Protein AF-A0A1N7R7Y0-F1 (afdb_monomer)

Sequence (71 aa):
MSTHSEQQPAKSKANTPKDDTEAARQSGQFGADKPSAGEQPYKRESDKTPNRKGAEFEEGGQYPGKRPDGN

Solvent-accessible surface area (backbone atoms only — not comparable to full-atom values): 5220 Å² total; per-residue (Å²): 142,82,82,81,79,80,77,70,80,78,75,81,66,87,80,60,88,71,54,71,72,61,50,58,74,60,67,65,67,87,67,71,86,58,77,59,96,80,66,72,79,85,79,54,79,68,78,78,51,82,53,91,89,36,66,45,72,35,95,89,34,72,42,99,84,62,74,78,83,82,132

Foldseek 3Di:
DDDPPPPDPDPDPPPPDDDPVRVVVVVPPVCPPDDDPPDDPDDDPVNVDPDPVDQLPDDVRDDVPDDPDDD

Radius of gyration: 26.39 Å; Cα contacts (8 Å, |Δi|>4): 12; chains: 1; bounding box: 65×52×49 Å

Structure (mmCIF, N/CA/C/O backbone):
data_AF-A0A1N7R7Y0-F1
#
_entry.id   AF-A0A1N7R7Y0-F1
#
loop_
_atom_site.group_PDB
_atom_site.id
_atom_site.type_symbol
_atom_site.label_atom_id
_atom_site.label_alt_id
_atom_site.label_comp_id
_atom_site.label_asym_id
_atom_site.label_entity_id
_atom_site.label_seq_id
_atom_site.pdbx_PDB_ins_co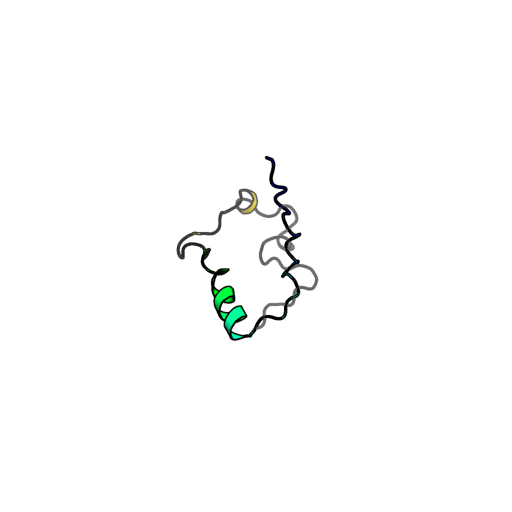de
_atom_site.Cartn_x
_atom_site.Cartn_y
_atom_site.Cartn_z
_atom_site.occupancy
_atom_site.B_iso_or_equiv
_atom_site.auth_seq_id
_atom_site.auth_comp_id
_atom_site.auth_asym_id
_atom_site.auth_atom_id
_atom_site.pdbx_PDB_model_num
ATOM 1 N N . MET A 1 1 ? -46.169 33.703 29.843 1.00 45.59 1 MET A N 1
ATOM 2 C CA . MET A 1 1 ? -45.990 32.492 29.015 1.00 45.59 1 MET A CA 1
ATOM 3 C C . MET A 1 1 ? -44.727 32.673 28.189 1.00 45.59 1 MET A C 1
ATOM 5 O O . MET A 1 1 ? -44.764 33.463 27.261 1.00 45.59 1 MET A O 1
ATOM 9 N N . SER A 1 2 ? -43.621 32.044 28.592 1.00 45.97 2 SER A N 1
ATOM 10 C CA . SER A 1 2 ? -42.522 31.596 27.717 1.00 45.97 2 SER A CA 1
ATOM 11 C C . SER A 1 2 ? -41.520 30.846 28.589 1.00 45.97 2 SER A C 1
ATOM 13 O O . SER A 1 2 ? -40.847 31.430 29.431 1.00 45.97 2 SER A O 1
ATOM 15 N N . THR A 1 3 ? -41.523 29.526 28.458 1.00 52.00 3 THR A N 1
ATOM 16 C CA . THR A 1 3 ? -40.648 28.599 29.171 1.00 52.00 3 THR A CA 1
ATOM 17 C C . THR A 1 3 ? -39.240 28.681 28.591 1.00 52.00 3 THR A C 1
ATOM 19 O O . THR A 1 3 ? -39.046 28.401 27.409 1.00 52.00 3 THR A O 1
ATOM 22 N N . HIS A 1 4 ? -38.255 29.035 29.415 1.00 47.03 4 HIS A N 1
ATOM 23 C CA . HIS A 1 4 ? -36.849 28.849 29.081 1.00 47.03 4 HIS A CA 1
ATOM 24 C C . HIS A 1 4 ? -36.552 27.346 29.071 1.00 47.03 4 HIS A C 1
ATOM 26 O O . HIS A 1 4 ? -36.512 26.707 30.117 1.00 47.03 4 HIS A O 1
ATOM 32 N N . SER A 1 5 ? -36.379 26.757 27.888 1.00 53.50 5 SER A N 1
ATOM 33 C CA . SER A 1 5 ? -35.778 25.429 27.775 1.00 53.50 5 SER A CA 1
ATOM 34 C C . SER A 1 5 ? -34.277 25.569 28.006 1.00 53.50 5 SER A C 1
ATOM 36 O O . SER A 1 5 ? -33.518 25.826 27.075 1.00 53.50 5 SER A O 1
ATOM 38 N N . GLU A 1 6 ? -33.851 25.424 29.260 1.00 53.41 6 GLU A N 1
ATOM 39 C CA . GLU A 1 6 ? -32.449 25.213 29.616 1.00 53.41 6 GLU A CA 1
ATOM 40 C C . GLU A 1 6 ? -31.979 23.888 29.004 1.00 53.41 6 GLU A C 1
ATOM 42 O O . GLU A 1 6 ? -32.118 22.810 29.584 1.00 53.41 6 GLU A O 1
ATOM 47 N N . GLN A 1 7 ? -31.420 23.954 27.796 1.00 55.16 7 GLN A N 1
ATOM 48 C CA . GLN A 1 7 ? -30.594 22.876 27.268 1.00 55.16 7 GLN A CA 1
ATOM 49 C C . GLN A 1 7 ? -29.302 22.846 28.085 1.00 55.16 7 GLN A C 1
ATOM 51 O O . GLN A 1 7 ? -28.347 23.571 27.817 1.00 55.16 7 GLN A O 1
ATOM 56 N N . GLN A 1 8 ? -29.307 22.020 29.130 1.00 57.19 8 GLN A N 1
ATOM 57 C CA . GLN A 1 8 ? -28.113 21.656 29.884 1.00 57.19 8 GLN A CA 1
ATOM 58 C C . GLN A 1 8 ? -26.998 21.244 28.902 1.00 57.19 8 GLN A C 1
ATOM 60 O O . GLN A 1 8 ? -27.260 20.429 28.011 1.00 57.19 8 GLN A O 1
ATOM 65 N N . PRO A 1 9 ? -25.762 21.759 29.042 1.00 56.88 9 PRO A N 1
ATOM 66 C CA . PRO A 1 9 ? -24.658 21.346 28.188 1.00 56.88 9 PRO A CA 1
ATOM 67 C C . PRO A 1 9 ? -24.434 19.845 28.377 1.00 56.88 9 PRO A C 1
ATOM 69 O O . PRO A 1 9 ? -24.140 19.380 29.482 1.00 56.88 9 PRO A O 1
ATOM 72 N N . ALA A 1 10 ? -24.613 19.069 27.307 1.00 63.47 10 ALA A N 1
ATOM 73 C CA . ALA A 1 10 ? -24.362 17.637 27.335 1.00 63.47 10 ALA A CA 1
ATOM 74 C C . ALA A 1 10 ? -22.905 17.411 27.762 1.00 63.47 10 ALA A C 1
ATOM 76 O O . ALA A 1 10 ? -21.967 17.780 27.056 1.00 63.47 10 ALA A O 1
ATOM 77 N N . LYS A 1 11 ? -22.708 16.844 28.956 1.00 61.75 11 LYS A N 1
ATOM 78 C CA . LYS A 1 11 ? -21.379 16.511 29.474 1.00 61.75 11 LYS A CA 1
ATOM 79 C C . LYS A 1 11 ? -20.688 15.589 28.466 1.00 61.75 11 LYS A C 1
ATOM 81 O O . LYS A 1 11 ? -21.244 14.552 28.105 1.00 61.75 11 LYS A O 1
ATOM 86 N N . SER A 1 12 ? -19.491 15.970 28.018 1.00 65.38 12 SER A N 1
ATOM 87 C CA . SER A 1 12 ? -18.672 15.157 27.116 1.00 65.38 12 SER A CA 1
ATOM 88 C C . SER A 1 12 ? -18.440 13.775 27.731 1.00 65.38 12 SER A C 1
ATOM 90 O O . SER A 1 12 ? -17.805 13.643 28.776 1.00 65.38 12 SER A O 1
ATOM 92 N N . LYS A 1 13 ? -18.976 12.738 27.083 1.00 67.56 13 LYS A N 1
ATOM 93 C CA . LYS A 1 13 ? -18.809 11.329 27.478 1.00 67.56 13 LYS A CA 1
ATOM 94 C C . LYS A 1 13 ? -17.526 10.705 26.918 1.00 67.56 13 LYS A C 1
ATOM 96 O O . LYS A 1 13 ? -17.329 9.503 27.056 1.00 67.56 13 LYS A O 1
ATOM 101 N N . ALA A 1 14 ? -16.662 11.500 26.280 1.00 71.50 14 ALA A N 1
ATOM 102 C CA . ALA A 1 14 ? -15.487 11.001 25.565 1.00 71.50 14 ALA A CA 1
ATOM 103 C C . ALA A 1 14 ? -14.482 10.269 26.477 1.00 71.50 14 ALA A C 1
ATOM 105 O O . ALA A 1 14 ? -13.856 9.318 26.029 1.00 71.50 14 ALA A O 1
ATOM 106 N N . ASN A 1 15 ? -14.389 10.662 27.755 1.00 68.50 15 ASN A N 1
ATOM 107 C CA . ASN A 1 15 ? -13.428 10.113 28.723 1.00 68.50 15 ASN A CA 1
ATOM 108 C C . ASN A 1 15 ? -14.089 9.372 29.897 1.00 68.50 15 ASN A C 1
ATOM 110 O O . ASN A 1 15 ? -13.467 9.194 30.941 1.00 68.50 15 ASN A O 1
ATOM 114 N N . THR A 1 16 ? -15.363 8.984 29.785 1.00 78.75 16 THR A N 1
ATOM 115 C CA . THR A 1 16 ? -15.982 8.151 30.825 1.00 78.75 16 THR A CA 1
ATOM 116 C C . THR A 1 16 ? -15.443 6.724 30.684 1.00 78.75 16 THR A C 1
ATOM 118 O O . THR A 1 16 ? -15.604 6.156 29.602 1.00 78.75 16 THR A O 1
ATOM 121 N N . PRO A 1 17 ? -14.812 6.139 31.724 1.00 76.19 17 PRO A N 1
ATOM 122 C CA . PRO A 1 17 ? -14.407 4.739 31.695 1.00 76.19 17 PRO A CA 1
ATOM 123 C C . PRO A 1 17 ? -15.637 3.878 31.410 1.00 76.19 17 PRO A C 1
ATOM 125 O O . PRO A 1 17 ? -16.659 4.024 32.082 1.00 76.19 17 PRO A O 1
ATOM 128 N N . LYS A 1 18 ? -15.556 3.040 30.379 1.00 74.94 18 LYS A N 1
ATOM 129 C CA . LYS A 1 18 ? -16.613 2.091 30.027 1.00 74.94 18 LYS A CA 1
ATOM 130 C C . LYS A 1 18 ? -16.233 0.721 30.561 1.00 74.94 18 LYS A C 1
ATOM 132 O O . LYS A 1 18 ? -15.054 0.382 30.579 1.00 74.94 18 LYS A O 1
ATOM 137 N N . ASP A 1 19 ? -17.236 -0.037 30.980 1.00 81.69 19 ASP A N 1
ATOM 138 C CA . ASP A 1 19 ? -17.058 -1.435 31.360 1.00 81.69 19 ASP A CA 1
ATOM 139 C C . ASP A 1 19 ? -16.662 -2.276 30.135 1.00 81.69 19 ASP A C 1
ATOM 141 O O . ASP A 1 19 ? -17.110 -1.996 29.015 1.00 81.69 19 ASP A O 1
ATOM 145 N N . ASP A 1 20 ? -15.860 -3.322 30.336 1.00 75.00 20 ASP A N 1
ATOM 146 C CA . ASP A 1 20 ? -15.375 -4.193 29.256 1.00 75.00 20 ASP A CA 1
ATOM 147 C C . ASP A 1 20 ? -16.532 -4.819 28.459 1.00 75.00 20 ASP A C 1
ATOM 149 O O . ASP A 1 20 ? -16.460 -4.961 27.234 1.00 75.00 20 ASP A O 1
ATOM 153 N N . THR A 1 21 ? -17.652 -5.110 29.127 1.00 73.69 21 THR A N 1
ATOM 154 C CA . THR A 1 21 ? -18.874 -5.626 28.492 1.00 73.69 21 THR A CA 1
ATOM 155 C C . THR A 1 21 ? -19.510 -4.593 27.561 1.00 73.69 21 THR A C 1
ATOM 157 O O . THR A 1 21 ? -20.051 -4.934 26.506 1.00 73.69 21 THR A O 1
ATOM 160 N N . GLU A 1 22 ? -19.473 -3.317 27.944 1.00 74.00 22 GLU A N 1
ATOM 161 C CA . GLU A 1 22 ? -20.027 -2.207 27.165 1.00 74.00 22 GLU A CA 1
ATOM 162 C C . GLU A 1 22 ? -19.123 -1.868 25.973 1.00 74.00 22 GLU A C 1
ATOM 164 O O . GLU A 1 22 ? -19.620 -1.641 24.867 1.00 74.00 22 GLU A O 1
ATOM 169 N N . ALA A 1 23 ? -17.803 -1.923 26.162 1.00 73.06 23 ALA A N 1
ATOM 170 C CA . ALA A 1 23 ? -16.820 -1.758 25.096 1.00 73.06 23 ALA A CA 1
ATOM 171 C C . ALA A 1 23 ? -16.919 -2.879 24.044 1.00 73.06 23 ALA A C 1
ATOM 173 O O . ALA A 1 23 ? -16.922 -2.599 22.842 1.00 73.06 23 ALA A O 1
ATOM 174 N N . ALA A 1 24 ? -17.089 -4.133 24.475 1.00 71.88 24 ALA A N 1
ATOM 175 C CA . ALA A 1 24 ? -17.237 -5.285 23.582 1.00 71.88 24 ALA A CA 1
ATOM 176 C C . ALA A 1 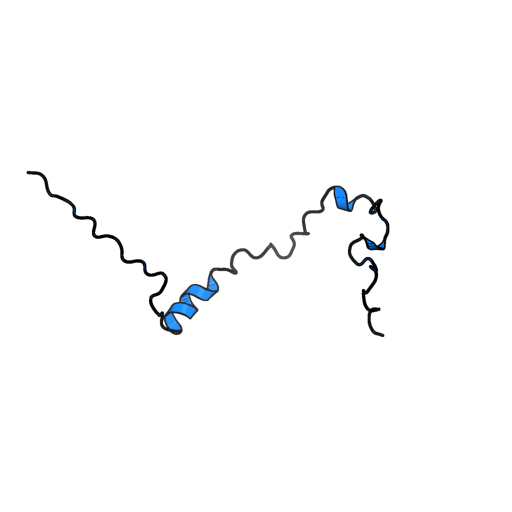24 ? -18.500 -5.211 22.703 1.00 71.88 24 ALA A C 1
ATOM 178 O O . ALA A 1 24 ? -18.488 -5.634 21.550 1.00 71.88 24 ALA A O 1
ATOM 179 N N . ARG A 1 25 ? -19.593 -4.625 23.207 1.00 73.75 25 ARG A N 1
ATOM 180 C CA . ARG A 1 25 ? -20.825 -4.420 22.418 1.00 73.75 25 ARG A CA 1
ATOM 181 C C . ARG A 1 25 ? -20.662 -3.379 21.308 1.00 73.75 25 ARG A C 1
ATOM 183 O O . ARG A 1 25 ? -21.433 -3.398 20.354 1.00 73.75 25 ARG A O 1
ATOM 190 N N . GLN A 1 26 ? -19.680 -2.483 21.421 1.00 69.75 26 GLN A N 1
ATOM 191 C CA . GLN A 1 26 ? -19.394 -1.444 20.425 1.00 69.75 26 GLN A CA 1
ATOM 192 C C . GLN A 1 26 ? -18.268 -1.836 19.454 1.00 69.75 26 GLN A C 1
ATOM 194 O O . GLN A 1 26 ? -18.156 -1.246 18.380 1.00 69.75 26 GLN A O 1
ATOM 199 N N . SER A 1 27 ? -17.448 -2.837 19.790 1.00 66.56 27 SER A N 1
ATOM 200 C CA . SER A 1 27 ? -16.247 -3.195 19.021 1.00 66.56 27 SER A CA 1
ATOM 201 C C . SER A 1 27 ? -16.521 -3.960 17.718 1.00 66.56 27 SER A C 1
ATOM 203 O O . SER A 1 27 ? -15.627 -4.077 16.884 1.00 66.56 27 SER A O 1
ATOM 205 N N . GLY A 1 28 ? -17.748 -4.439 17.490 1.00 63.72 28 GLY A N 1
ATOM 206 C CA . GLY A 1 28 ? -18.104 -5.209 16.291 1.00 63.72 28 GLY A CA 1
ATOM 207 C C . GLY A 1 28 ? -18.512 -4.384 15.064 1.00 63.72 28 GLY A C 1
ATOM 208 O O . GLY A 1 28 ? -18.615 -4.937 13.971 1.00 63.72 28 GLY A O 1
ATOM 209 N N . GLN A 1 29 ? -18.762 -3.078 15.211 1.00 66.62 29 GLN A N 1
ATOM 210 C CA . GLN A 1 29 ? -19.420 -2.301 14.151 1.00 66.62 29 GLN A CA 1
ATOM 211 C C . GLN A 1 29 ? -18.471 -1.815 13.043 1.00 66.62 29 GLN A C 1
ATOM 213 O O . GLN A 1 29 ? -18.908 -1.578 11.922 1.00 66.62 29 GLN A O 1
ATOM 218 N N . PHE A 1 30 ? -17.166 -1.738 13.311 1.00 66.38 30 PHE A N 1
ATOM 219 C CA . PHE A 1 30 ? -16.171 -1.224 12.357 1.00 66.38 30 PHE A CA 1
ATOM 220 C C . PHE A 1 30 ? -15.753 -2.222 11.262 1.00 66.38 30 PHE A C 1
ATOM 222 O O . PHE A 1 30 ? -14.917 -1.897 10.427 1.00 66.38 30 PHE A O 1
ATOM 229 N N . GLY A 1 31 ? -16.316 -3.435 11.251 1.00 62.44 31 GLY A N 1
ATOM 230 C CA . GLY A 1 31 ? -15.983 -4.490 10.286 1.00 62.44 31 GLY A CA 1
ATOM 231 C C . GLY A 1 31 ? -17.141 -4.912 9.381 1.00 62.44 31 GLY A C 1
ATOM 232 O O . GLY A 1 31 ? -17.081 -6.012 8.828 1.00 62.44 31 GLY A O 1
ATOM 233 N N . ALA A 1 32 ? -18.214 -4.117 9.294 1.00 64.56 32 ALA A N 1
ATOM 234 C CA . ALA A 1 32 ? -19.348 -4.392 8.406 1.00 64.56 32 ALA A CA 1
ATOM 235 C C . ALA A 1 32 ? -19.064 -3.973 6.954 1.00 64.56 32 ALA A C 1
ATOM 237 O O . ALA A 1 32 ? -19.496 -4.662 6.033 1.00 64.56 32 ALA A O 1
ATOM 238 N N . ASP A 1 33 ? -18.250 -2.932 6.759 1.00 70.94 33 ASP A N 1
ATOM 239 C CA . ASP A 1 33 ? -17.759 -2.496 5.449 1.00 70.94 33 ASP A CA 1
ATOM 240 C C . ASP A 1 33 ? -16.581 -3.379 5.013 1.00 70.94 33 ASP A C 1
ATOM 242 O O . ASP A 1 33 ? -15.441 -2.936 4.863 1.00 70.94 33 ASP A O 1
ATOM 246 N N . LYS A 1 34 ? -16.828 -4.684 4.882 1.00 67.19 34 LYS A N 1
ATOM 247 C CA . LYS A 1 34 ?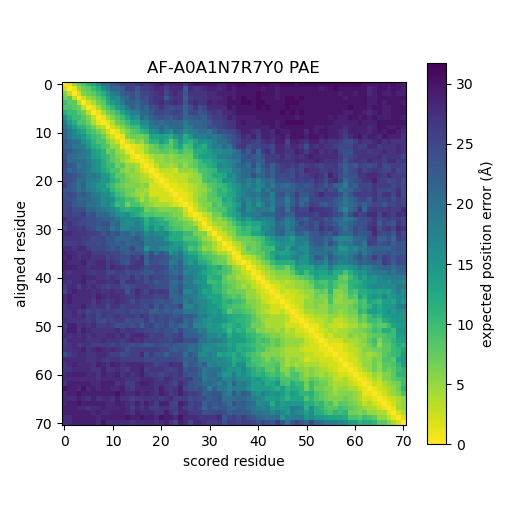 -15.868 -5.568 4.218 1.00 67.19 34 LYS A CA 1
ATOM 248 C C . LYS A 1 34 ? -16.039 -5.379 2.715 1.00 67.19 34 LYS A C 1
ATOM 250 O O . LYS A 1 34 ? -17.179 -5.435 2.251 1.00 67.19 34 LYS A O 1
ATOM 255 N N . PRO A 1 35 ? -14.946 -5.197 1.953 1.00 68.25 35 PRO A N 1
ATOM 256 C CA . PRO A 1 35 ? -15.038 -5.251 0.504 1.00 68.25 35 PRO A CA 1
ATOM 257 C C . PRO A 1 35 ? -15.657 -6.592 0.108 1.00 68.25 35 PRO A C 1
ATOM 259 O O . PRO A 1 35 ? -15.415 -7.621 0.756 1.00 68.25 35 PRO A O 1
ATOM 262 N N . SER A 1 36 ? -16.487 -6.581 -0.929 1.00 73.94 36 SER A N 1
ATOM 263 C CA . SER A 1 36 ? -17.125 -7.798 -1.417 1.00 73.94 36 SER A CA 1
ATOM 264 C C . SER A 1 36 ? -16.023 -8.794 -1.780 1.00 73.94 36 SER A C 1
ATOM 266 O O . SER A 1 36 ? -15.052 -8.423 -2.435 1.00 73.94 3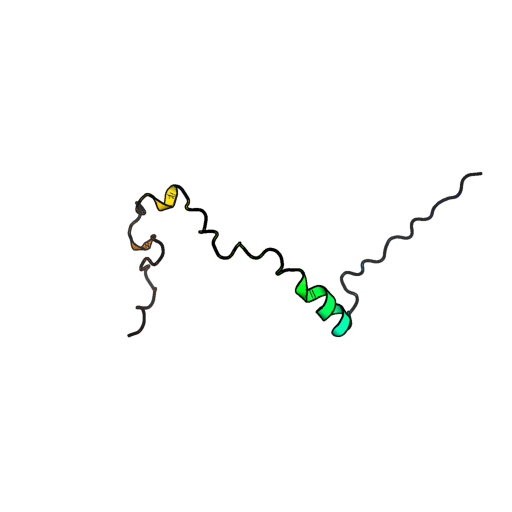6 SER A O 1
ATOM 268 N N . ALA A 1 37 ? -16.151 -10.067 -1.396 1.00 70.62 37 ALA A N 1
ATOM 269 C CA . ALA A 1 37 ? -15.094 -11.075 -1.580 1.00 70.62 37 ALA A CA 1
ATOM 270 C C . ALA A 1 37 ? -14.688 -11.341 -3.054 1.00 70.62 37 ALA A C 1
ATOM 272 O O . ALA A 1 37 ? -13.790 -12.138 -3.310 1.00 70.62 37 ALA A O 1
ATOM 273 N N . GLY A 1 38 ? -15.340 -10.687 -4.020 1.00 66.44 38 GLY A N 1
ATOM 274 C CA . GLY A 1 38 ? -15.002 -10.713 -5.443 1.00 66.44 38 GLY A CA 1
ATOM 275 C C . GLY A 1 38 ? -14.670 -9.346 -6.049 1.00 66.44 38 GLY A C 1
ATOM 276 O O . GLY A 1 38 ? -14.425 -9.279 -7.253 1.00 66.44 38 GLY A O 1
ATOM 277 N N . GLU A 1 39 ? -14.659 -8.262 -5.269 1.00 72.00 39 GLU A N 1
ATOM 278 C CA . GLU A 1 39 ? -14.249 -6.949 -5.767 1.00 72.00 39 GLU A CA 1
ATOM 279 C C . GLU A 1 39 ? -12.735 -6.937 -5.950 1.00 72.00 39 GLU A C 1
ATOM 281 O O . GLU A 1 39 ? -11.953 -6.878 -5.002 1.00 72.00 39 GLU A O 1
ATOM 286 N N . GLN A 1 40 ? -12.321 -7.029 -7.213 1.00 73.56 40 GLN A N 1
ATOM 287 C CA . GLN A 1 40 ? -10.942 -6.767 -7.583 1.00 73.56 40 GLN A CA 1
ATOM 288 C C . GLN A 1 40 ? -10.603 -5.320 -7.205 1.00 73.56 40 GLN A C 1
ATOM 290 O O . GLN A 1 40 ? -11.423 -4.425 -7.442 1.00 73.56 40 GLN A O 1
ATOM 295 N N . PRO A 1 41 ? -9.408 -5.065 -6.650 1.00 74.38 41 PRO A N 1
ATOM 296 C CA . PRO A 1 41 ? -8.979 -3.707 -6.366 1.00 74.38 41 PRO A CA 1
ATOM 297 C C . PRO A 1 41 ? -9.037 -2.868 -7.645 1.00 74.38 41 PRO A C 1
ATOM 299 O O . PRO A 1 41 ? -8.671 -3.326 -8.733 1.00 74.38 41 PRO A O 1
ATOM 302 N N . TYR A 1 42 ? -9.520 -1.632 -7.513 1.00 78.19 42 TYR A N 1
ATOM 303 C CA . TYR A 1 42 ? -9.581 -0.696 -8.627 1.00 78.19 42 TYR A CA 1
ATOM 304 C C . TYR A 1 42 ? -8.171 -0.460 -9.181 1.00 78.19 42 TYR A C 1
ATOM 306 O O . TYR A 1 42 ? -7.300 0.063 -8.483 1.00 78.19 42 TYR A O 1
ATOM 314 N N . LYS A 1 43 ? -7.949 -0.844 -10.442 1.00 80.06 43 LYS A N 1
ATOM 315 C CA . LYS A 1 43 ? -6.681 -0.614 -11.142 1.00 80.06 43 LYS A CA 1
ATOM 316 C C . LYS A 1 43 ? -6.606 0.844 -11.566 1.00 80.06 43 LYS A C 1
ATOM 318 O O . LYS A 1 43 ? -7.498 1.337 -12.259 1.00 80.06 43 LYS A O 1
ATOM 323 N N . ARG A 1 44 ? -5.543 1.535 -11.173 1.00 81.00 44 ARG A N 1
ATOM 324 C CA . ARG A 1 44 ? -5.308 2.919 -11.590 1.00 81.00 44 ARG A CA 1
ATOM 325 C C . ARG A 1 44 ? -4.728 2.929 -12.999 1.00 81.00 44 ARG A C 1
ATOM 327 O O . ARG A 1 44 ? -4.040 2.002 -13.414 1.00 81.00 44 ARG A O 1
ATOM 334 N N . GLU A 1 45 ? -4.949 4.018 -13.729 1.00 80.69 45 GLU A N 1
ATOM 335 C CA . GLU A 1 45 ? -4.355 4.211 -15.062 1.00 80.69 45 GLU A CA 1
ATOM 336 C C . GLU A 1 45 ? -2.818 4.141 -15.035 1.00 80.69 45 GLU A C 1
ATOM 338 O O . GLU A 1 45 ? -2.205 3.658 -15.983 1.00 80.69 45 GLU A O 1
ATOM 343 N N . SER A 1 46 ? -2.198 4.549 -13.921 1.00 75.62 46 SER A N 1
ATOM 344 C CA . SER A 1 46 ? -0.755 4.425 -13.681 1.00 75.62 46 SER A CA 1
ATOM 345 C C . SER A 1 46 ? -0.250 2.988 -13.721 1.00 75.62 46 SER A C 1
ATOM 347 O O . SER A 1 46 ? 0.894 2.761 -14.096 1.00 75.62 46 SER A O 1
ATOM 349 N N . ASP A 1 47 ? -1.099 2.025 -13.368 1.00 78.44 47 ASP A N 1
ATOM 350 C CA . ASP A 1 47 ? -0.723 0.618 -13.250 1.00 78.44 47 ASP A CA 1
ATOM 351 C C . ASP A 1 47 ? -0.635 -0.052 -14.639 1.00 78.44 47 ASP A C 1
ATOM 353 O O . ASP A 1 47 ? -0.171 -1.182 -14.765 1.00 78.44 47 ASP A O 1
ATOM 357 N N . LYS A 1 48 ? -1.068 0.639 -15.709 1.00 82.88 48 LYS A N 1
ATOM 358 C CA . LYS A 1 48 ? -0.973 0.162 -17.101 1.00 82.88 48 LYS A CA 1
ATOM 359 C C . LYS A 1 48 ? 0.415 0.350 -17.710 1.00 82.88 48 LYS A C 1
ATOM 361 O O . LYS A 1 48 ? 0.714 -0.276 -18.725 1.00 82.88 48 LYS A O 1
ATOM 366 N N . THR A 1 49 ? 1.234 1.241 -17.153 1.00 83.19 49 THR A N 1
ATOM 367 C CA . THR A 1 49 ? 2.538 1.594 -17.726 1.00 83.19 49 THR A CA 1
ATOM 368 C C . THR A 1 49 ? 3.659 1.353 -16.723 1.00 83.19 49 THR A C 1
ATOM 370 O O . THR A 1 49 ? 3.526 1.809 -15.588 1.00 83.19 49 THR A O 1
ATOM 373 N N . PRO A 1 50 ? 4.779 0.731 -17.139 1.00 80.81 50 PRO A N 1
ATOM 374 C CA . PRO A 1 50 ? 5.958 0.578 -16.292 1.00 80.81 50 PRO A CA 1
ATOM 375 C C . PRO A 1 50 ? 6.439 1.908 -15.714 1.00 80.81 50 PRO A C 1
ATOM 377 O O . PRO A 1 50 ? 6.287 2.974 -16.335 1.00 80.81 50 PRO A O 1
ATOM 380 N N . ASN A 1 51 ? 7.056 1.856 -14.535 1.00 79.06 51 ASN A N 1
ATOM 381 C CA . ASN A 1 51 ? 7.539 3.071 -13.895 1.00 79.06 51 ASN A CA 1
ATOM 382 C C . ASN A 1 51 ? 8.741 3.635 -14.669 1.00 79.06 51 ASN A C 1
ATOM 384 O O . ASN A 1 51 ? 9.800 3.020 -14.759 1.00 79.06 51 ASN A O 1
ATOM 388 N N . ARG A 1 52 ? 8.607 4.863 -15.186 1.00 84.75 52 ARG A N 1
ATOM 389 C CA . ARG A 1 52 ? 9.665 5.540 -15.963 1.00 84.75 52 ARG A CA 1
ATOM 390 C C . ARG A 1 52 ? 10.949 5.800 -15.173 1.00 84.75 52 ARG A C 1
ATOM 392 O O . ARG A 1 52 ? 11.969 6.105 -15.781 1.00 84.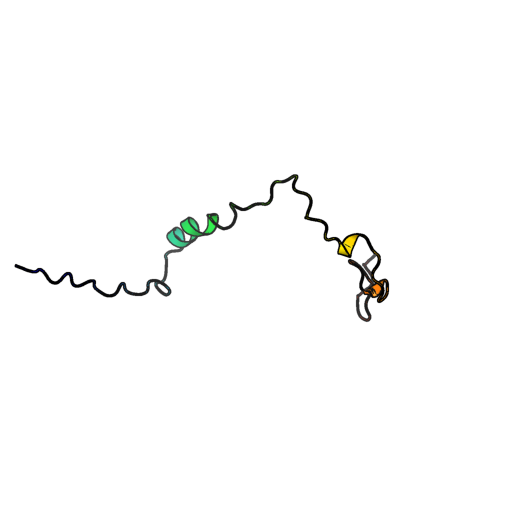75 52 ARG A O 1
ATOM 399 N N . LYS A 1 53 ? 10.891 5.747 -13.840 1.00 82.94 53 LYS A N 1
ATOM 400 C CA . LYS A 1 53 ? 12.042 5.980 -12.961 1.00 82.94 53 LYS A CA 1
ATOM 401 C C . LYS A 1 53 ? 12.898 4.729 -12.740 1.00 82.94 53 LYS A C 1
ATOM 403 O O . LYS A 1 53 ? 13.980 4.873 -12.190 1.00 82.94 53 LYS A O 1
ATOM 408 N N . GLY A 1 54 ? 12.443 3.548 -13.169 1.00 79.38 54 GLY A N 1
ATOM 409 C CA . GLY A 1 54 ? 13.159 2.280 -13.000 1.00 79.38 54 GLY A CA 1
ATOM 410 C C . GLY A 1 54 ? 12.361 1.236 -12.217 1.00 79.38 54 GLY A C 1
ATOM 411 O O . GLY A 1 54 ? 11.421 1.567 -11.490 1.00 79.38 54 GLY A O 1
ATOM 412 N N . ALA A 1 55 ? 12.757 -0.031 -12.367 1.00 78.81 55 ALA A N 1
ATOM 413 C CA . ALA A 1 55 ? 12.083 -1.188 -11.770 1.00 78.81 55 ALA A CA 1
ATOM 414 C C . ALA A 1 55 ? 12.130 -1.192 -10.231 1.00 78.81 55 ALA A C 1
ATOM 416 O O . ALA A 1 55 ? 11.250 -1.751 -9.584 1.00 78.81 55 ALA A O 1
ATOM 417 N N . GLU A 1 56 ? 13.110 -0.523 -9.617 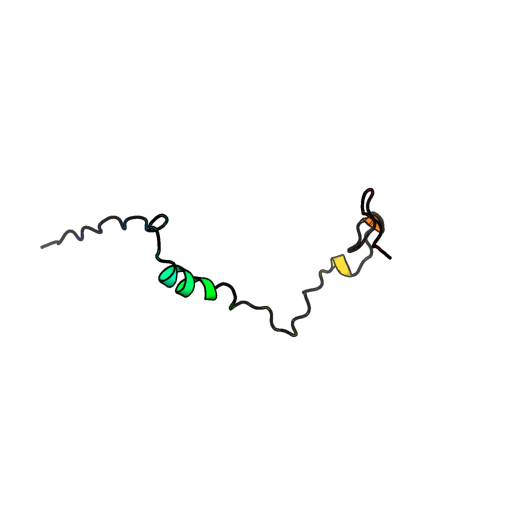1.00 80.06 56 GLU A N 1
ATOM 418 C CA . GLU A 1 56 ? 13.165 -0.329 -8.160 1.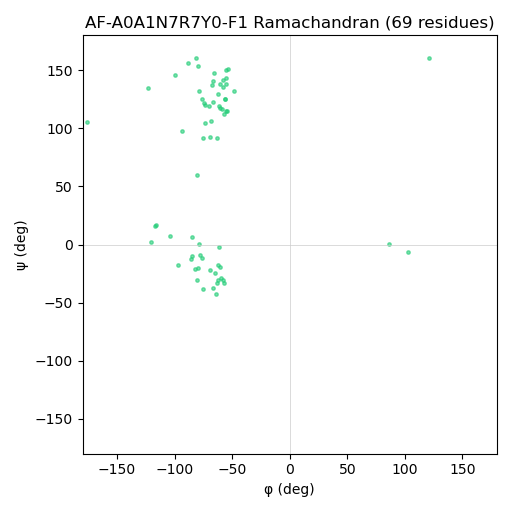00 80.06 56 GLU A CA 1
ATOM 419 C C . GLU A 1 56 ? 11.957 0.435 -7.586 1.00 80.06 56 GLU A C 1
ATOM 421 O O . GLU A 1 56 ? 11.683 0.336 -6.391 1.00 80.06 56 GLU A O 1
ATOM 426 N N . PHE A 1 57 ? 11.227 1.175 -8.430 1.00 78.50 57 PHE A N 1
ATOM 427 C CA . PHE A 1 57 ? 10.044 1.956 -8.063 1.00 78.50 57 PHE A CA 1
ATOM 428 C C . PHE A 1 57 ? 8.727 1.301 -8.500 1.00 78.50 57 PHE A C 1
ATOM 430 O O . PHE A 1 57 ? 7.670 1.937 -8.421 1.00 78.50 57 PHE A O 1
ATOM 437 N N . GLU A 1 58 ? 8.778 0.075 -9.015 1.00 83.12 58 GLU A N 1
ATOM 438 C CA . GLU A 1 58 ? 7.589 -0.737 -9.260 1.00 83.12 58 GLU A CA 1
ATOM 439 C C . GLU A 1 58 ? 7.142 -1.429 -7.967 1.00 83.12 58 GLU A C 1
ATOM 441 O O . GLU A 1 58 ? 7.899 -1.541 -7.000 1.00 83.12 58 GLU A O 1
ATOM 446 N N . GLU A 1 59 ? 5.884 -1.867 -7.915 1.00 76.94 59 GLU A N 1
ATOM 447 C CA . GLU A 1 59 ? 5.381 -2.637 -6.779 1.00 76.94 59 GLU A CA 1
ATOM 448 C C . GLU A 1 59 ? 6.181 -3.944 -6.661 1.00 76.94 59 GLU A C 1
ATOM 450 O O . GLU A 1 59 ? 6.235 -4.738 -7.595 1.00 76.94 59 GLU A O 1
ATOM 455 N N . GLY A 1 60 ? 6.865 -4.140 -5.530 1.00 78.25 60 GLY A N 1
ATOM 456 C CA . GLY A 1 60 ? 7.805 -5.252 -5.352 1.00 78.25 60 GLY A CA 1
ATOM 457 C C . GLY A 1 60 ? 9.233 -4.975 -5.837 1.00 78.25 60 GLY A C 1
ATOM 458 O O . GLY A 1 60 ? 10.098 -5.828 -5.643 1.00 78.25 60 GLY A O 1
ATOM 459 N N . GLY A 1 61 ? 9.514 -3.783 -6.364 1.00 80.44 61 GLY A N 1
ATOM 460 C CA . GLY A 1 61 ? 10.839 -3.346 -6.793 1.00 80.44 61 GLY A CA 1
ATOM 461 C C . GLY A 1 61 ? 11.910 -3.440 -5.702 1.00 80.44 61 GLY A C 1
ATOM 462 O O . GLY A 1 61 ? 11.638 -3.333 -4.498 1.00 80.44 61 GLY A O 1
ATOM 463 N N . GLN A 1 62 ? 13.152 -3.654 -6.135 1.00 78.69 62 GLN A N 1
ATOM 464 C CA . GLN A 1 62 ? 14.308 -3.767 -5.252 1.00 78.69 62 GLN A CA 1
ATOM 465 C C . GLN A 1 62 ? 14.990 -2.411 -5.101 1.00 78.69 62 GLN A C 1
ATOM 467 O O . GLN A 1 62 ? 15.771 -1.994 -5.948 1.00 78.69 62 GLN A O 1
ATOM 472 N N . TYR A 1 63 ? 14.677 -1.710 -4.014 1.00 75.94 63 TYR A N 1
ATOM 473 C CA . TYR A 1 63 ? 15.324 -0.448 -3.670 1.00 75.94 63 TYR A CA 1
ATOM 474 C C . TYR A 1 63 ? 16.588 -0.682 -2.820 1.00 75.94 63 TYR A C 1
ATOM 476 O O . TYR A 1 63 ? 16.693 -1.709 -2.136 1.00 75.94 63 TYR A O 1
ATOM 484 N N . PRO A 1 64 ? 17.553 0.260 -2.816 1.00 74.62 64 PRO A N 1
ATOM 485 C CA . PRO A 1 64 ? 18.758 0.156 -1.997 1.00 74.62 64 PRO A CA 1
ATOM 486 C C . PRO A 1 64 ? 18.401 -0.063 -0.519 1.00 74.62 64 PRO A C 1
ATOM 488 O O . PRO A 1 64 ? 17.779 0.788 0.113 1.00 74.62 64 PRO A O 1
ATOM 491 N N . GLY A 1 65 ? 18.768 -1.227 0.026 1.00 75.56 65 GLY A N 1
ATOM 492 C CA . GLY A 1 65 ? 18.465 -1.623 1.407 1.00 75.56 65 GLY A CA 1
ATOM 493 C C . GLY A 1 65 ? 17.309 -2.618 1.581 1.00 75.56 65 GLY A C 1
ATOM 494 O O . GLY A 1 65 ? 17.125 -3.114 2.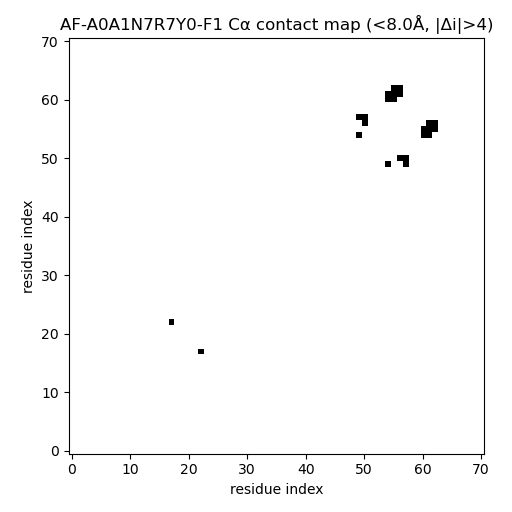695 1.00 75.56 65 GLY A O 1
ATOM 495 N N . LYS A 1 66 ? 16.563 -2.975 0.524 1.00 79.81 66 LYS A N 1
ATOM 496 C CA . LYS A 1 66 ? 15.610 -4.095 0.590 1.00 79.81 66 LYS A CA 1
ATOM 497 C C . LYS A 1 66 ? 16.386 -5.406 0.759 1.00 79.81 66 LYS A C 1
ATOM 499 O O . LYS A 1 66 ? 17.264 -5.724 -0.044 1.00 79.81 66 LYS A O 1
ATOM 504 N N . ARG A 1 67 ? 16.097 -6.153 1.830 1.00 76.50 67 ARG A N 1
ATOM 505 C CA . ARG A 1 67 ? 16.719 -7.465 2.064 1.00 76.50 67 ARG A CA 1
ATOM 506 C C . ARG A 1 67 ? 16.249 -8.437 0.977 1.00 76.50 67 ARG A C 1
ATOM 508 O O . ARG A 1 67 ? 15.086 -8.352 0.588 1.00 76.50 67 ARG A O 1
ATOM 515 N N . PRO A 1 68 ? 17.129 -9.312 0.464 1.00 78.00 68 PRO A N 1
ATOM 516 C CA . PRO A 1 68 ? 16.698 -10.356 -0.453 1.00 78.00 68 PRO A CA 1
ATOM 517 C C . PRO A 1 68 ? 15.637 -11.218 0.233 1.00 78.00 68 PRO A C 1
ATOM 519 O O . PRO A 1 68 ? 15.733 -11.476 1.437 1.00 78.00 68 PRO A O 1
ATOM 522 N N . ASP A 1 69 ? 14.627 -11.624 -0.532 1.00 75.12 69 ASP A N 1
ATOM 523 C CA . ASP A 1 69 ? 13.610 -12.545 -0.042 1.00 75.12 69 ASP A CA 1
ATOM 524 C C . ASP A 1 69 ? 14.303 -13.871 0.318 1.00 75.12 69 ASP A C 1
ATOM 526 O O . ASP A 1 69 ? 15.158 -14.363 -0.423 1.00 75.12 69 ASP A O 1
ATOM 530 N N . GLY A 1 70 ? 14.040 -14.368 1.528 1.00 74.81 70 GLY A N 1
ATOM 531 C CA . GLY A 1 70 ? 14.755 -15.509 2.104 1.00 74.81 70 GLY A CA 1
ATOM 532 C C . GLY A 1 70 ? 14.470 -16.811 1.352 1.00 74.81 70 GLY A C 1
ATOM 533 O O . GLY A 1 70 ? 13.320 -17.066 1.000 1.00 74.81 70 GLY A O 1
ATOM 534 N N . ASN A 1 71 ? 15.524 -17.607 1.127 1.00 52.59 71 ASN A N 1
ATOM 535 C CA . ASN A 1 71 ? 15.450 -18.988 0.622 1.00 52.59 71 ASN A CA 1
ATOM 536 C C . ASN A 1 71 ? 14.770 -19.934 1.615 1.00 52.59 71 ASN A C 1
ATOM 538 O O . ASN A 1 71 ? 15.025 -19.776 2.833 1.00 52.59 71 ASN A O 1
#

Secondary structure (DSSP, 8-state):
-------------TTPPPPHHHHHHHTTGGGS-PPPTT-PPPPPGGGGS--TT-GGGSTT---TTPPPPP-
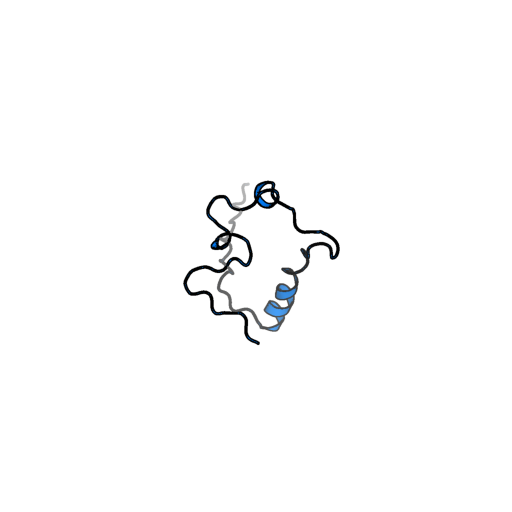
Mean predicted aligned error: 18.08 Å

pLDDT: mean 71.27, std 9.67, range [45.59, 84.75]